Protein AF-A0A432P1X8-F1 (afdb_monomer)

Secondary structure (DSSP, 8-state):
-EEEEEEEGGGTEEEEEEEEEETTEEEEEEEEEEEEETTEEEEEEEES-TTTHHHHHHHHHHHHTT----

Organism: NCBI:txid2035448

Solvent-accessible surface area (backbone atoms only — not comparable to full-atom values): 4206 Å² total; per-residue (Å²): 126,51,76,49,75,50,77,38,72,95,76,54,32,36,38,40,38,33,48,46,79,53,94,93,51,82,81,35,50,38,36,40,38,41,30,72,44,90,99,48,70,43,74,49,79,46,57,71,46,78,90,53,30,68,62,51,51,50,52,54,51,38,43,75,73,68,46,82,82,128

Radius of gyration: 13.38 Å; Cα contacts (8 Å, |Δi|>4): 104; chains: 1; bounding box: 36×18×34 Å

Mean predicted aligned error: 7.95 Å

pLDDT: mean 76.03, std 10.82, range [51.91, 91.75]

Nearest PDB structures (foldseek):
  2k4v-assembly1_A  TM=4.622E-01  e=1.132E+00  Pseudomonas aeruginosa
  6pon-assembly1_B-2  TM=5.741E-01  e=2.315E+00  Streptococcus pneumoniae
  6lfd-assembly3_C  TM=5.242E-01  e=4.733E+00  Vibrio alginolyticus
  1fr5-assembly1_B  TM=5.410E-01  e=3.419E+00  Enterobacteria phage fr
  2lnj-assembly1_A  TM=3.884E-01  e=9.068E+00  Synechocystis sp. PCC 6803

Foldseek 3Di:
DDKDKDDPVVVQKIKIWDWDDDDPDGDWIWMWIWHDDVVRIDIDIDTPDPVCPVVVVVVVVCVVVVNPDD

Sequence (70 aa):
MQVDAQLYNELGYGEISQSMINVGIRNFYWKAKVERAGAGSKMTVYSGNTINNGAAIKRVSAWADGKQGC

Structure (mmCIF, N/CA/C/O backbone):
data_AF-A0A432P1X8-F1
#
_entry.id   AF-A0A432P1X8-F1
#
loop_
_atom_site.group_PDB
_atom_site.id
_atom_site.type_symbol
_atom_site.label_atom_id
_atom_site.label_alt_id
_atom_site.label_comp_id
_atom_site.label_asym_id
_atom_site.label_entity_id
_atom_site.label_seq_id
_atom_site.pdbx_PDB_ins_code
_atom_site.Cartn_x
_atom_site.Cartn_y
_atom_site.Cartn_z
_atom_site.occupancy
_atom_site.B_iso_or_equiv
_atom_site.auth_seq_id
_atom_site.auth_comp_id
_atom_site.auth_asym_id
_atom_site.auth_atom_id
_atom_site.pdbx_PDB_model_num
ATOM 1 N N . MET A 1 1 ? 10.426 -11.704 -8.175 1.00 65.75 1 MET A N 1
ATOM 2 C CA . MET A 1 1 ? 9.396 -10.851 -7.548 1.00 65.75 1 MET A CA 1
ATOM 3 C C . MET A 1 1 ? 9.220 -11.369 -6.140 1.00 65.75 1 MET A C 1
ATOM 5 O O . MET A 1 1 ? 8.946 -12.553 -6.008 1.00 65.75 1 MET A O 1
ATOM 9 N N . GLN A 1 2 ? 9.470 -10.542 -5.129 1.00 71.50 2 GLN A N 1
ATOM 10 C CA . GLN A 1 2 ? 9.335 -10.933 -3.725 1.00 71.50 2 GLN A CA 1
ATOM 11 C C . GLN A 1 2 ? 8.282 -10.036 -3.081 1.00 71.50 2 GLN A C 1
ATOM 13 O O . GLN A 1 2 ? 8.286 -8.825 -3.309 1.00 71.50 2 GLN A O 1
ATOM 18 N N . VAL A 1 3 ? 7.362 -10.656 -2.348 1.00 78.56 3 VAL A N 1
ATOM 19 C CA . VAL A 1 3 ? 6.306 -9.990 -1.588 1.00 78.56 3 VAL A CA 1
ATOM 20 C C . VAL A 1 3 ? 6.547 -10.316 -0.124 1.00 78.56 3 VAL A C 1
ATOM 22 O O . VAL A 1 3 ? 6.659 -11.487 0.227 1.00 78.56 3 VAL A O 1
ATOM 25 N N . ASP A 1 4 ? 6.607 -9.283 0.700 1.00 83.31 4 ASP A N 1
ATOM 26 C CA . ASP A 1 4 ? 6.769 -9.370 2.141 1.00 83.31 4 ASP A CA 1
ATOM 27 C C . ASP A 1 4 ? 5.551 -8.718 2.802 1.00 83.31 4 ASP A C 1
ATOM 29 O O . ASP A 1 4 ? 5.054 -7.689 2.340 1.00 83.31 4 ASP A O 1
ATOM 33 N N . ALA A 1 5 ? 5.052 -9.316 3.878 1.00 85.69 5 ALA A N 1
ATOM 34 C CA . ALA A 1 5 ? 3.943 -8.778 4.653 1.00 85.69 5 ALA A CA 1
ATOM 35 C C . ALA A 1 5 ? 4.338 -8.720 6.127 1.00 85.69 5 ALA A C 1
ATOM 37 O O . ALA A 1 5 ? 4.827 -9.704 6.679 1.00 85.69 5 ALA A O 1
ATOM 38 N N . GLN A 1 6 ? 4.114 -7.572 6.758 1.00 88.31 6 GLN A N 1
ATOM 39 C CA .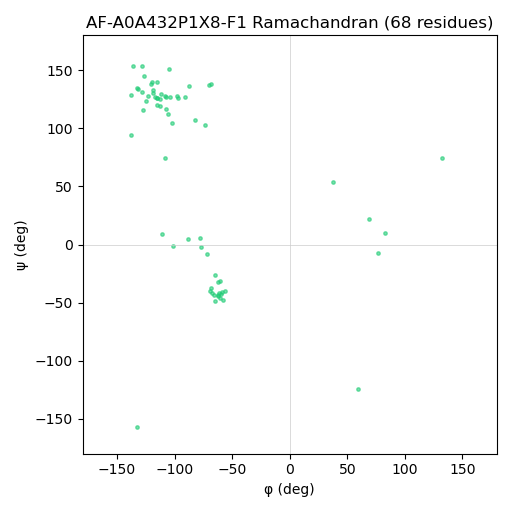 GLN A 1 6 ? 4.468 -7.322 8.149 1.00 88.31 6 GLN A CA 1
ATOM 40 C C . GLN A 1 6 ? 3.281 -6.705 8.888 1.00 88.31 6 GLN A C 1
ATOM 42 O O . GLN A 1 6 ? 2.655 -5.756 8.417 1.00 88.31 6 GLN A O 1
ATOM 47 N N . LEU A 1 7 ? 2.986 -7.229 10.077 1.00 87.88 7 LEU A N 1
ATOM 48 C CA . LEU A 1 7 ? 2.028 -6.628 11.001 1.00 87.88 7 LEU A CA 1
ATOM 49 C C . LEU A 1 7 ? 2.786 -5.814 12.048 1.00 87.88 7 LEU A C 1
ATOM 51 O O . LEU A 1 7 ? 3.693 -6.326 12.707 1.00 87.88 7 LEU A O 1
ATOM 55 N N . TYR A 1 8 ? 2.394 -4.554 12.208 1.00 88.00 8 TYR A N 1
ATOM 56 C CA . TYR A 1 8 ? 2.906 -3.644 13.225 1.00 88.00 8 TYR A CA 1
ATOM 57 C C . TYR A 1 8 ? 1.815 -3.428 14.270 1.00 88.00 8 TYR A C 1
ATOM 59 O O . TYR A 1 8 ? 1.160 -2.387 14.304 1.00 88.00 8 TYR A O 1
ATOM 67 N N . ASN A 1 9 ? 1.598 -4.442 15.110 1.00 84.44 9 ASN A N 1
ATOM 68 C CA . ASN A 1 9 ? 0.505 -4.462 16.089 1.00 84.44 9 ASN A CA 1
ATOM 69 C C . ASN A 1 9 ? 0.539 -3.253 17.034 1.00 84.44 9 ASN A C 1
ATOM 71 O O . ASN A 1 9 ? -0.500 -2.655 17.295 1.00 84.44 9 ASN A O 1
ATOM 75 N N . GLU A 1 10 ? 1.731 -2.851 17.480 1.00 87.75 10 GLU A N 1
ATOM 76 C CA . GLU A 1 10 ? 1.937 -1.692 18.361 1.00 87.75 10 GLU A CA 1
ATOM 77 C C . GLU A 1 10 ? 1.565 -0.359 17.697 1.00 87.75 10 GLU A C 1
ATOM 79 O O . GLU A 1 10 ? 1.192 0.594 18.374 1.00 87.75 10 GLU A O 1
ATOM 84 N N . LEU A 1 11 ? 1.634 -0.298 16.365 1.00 84.00 11 LEU A N 1
ATOM 85 C CA . LEU A 1 11 ? 1.312 0.888 15.572 1.00 84.00 11 LEU A CA 1
ATOM 86 C C . LEU A 1 11 ? -0.079 0.799 14.922 1.00 84.00 11 LEU A C 1
ATOM 88 O O . LEU A 1 11 ? -0.498 1.730 14.235 1.00 84.00 11 LEU A O 1
ATOM 92 N N . GLY A 1 12 ? -0.795 -0.314 15.115 1.00 85.31 12 GLY A N 1
ATOM 93 C CA . GLY A 1 12 ? -2.160 -0.515 14.631 1.00 85.31 12 GLY A CA 1
ATOM 94 C C . GLY A 1 12 ? -2.309 -0.643 13.110 1.00 85.31 12 GLY A C 1
ATOM 95 O O . GLY A 1 12 ? -3.403 -0.393 12.594 1.00 85.31 12 GLY A O 1
ATOM 96 N N . TYR A 1 13 ? -1.251 -1.016 12.379 1.00 90.25 13 TYR A N 1
ATOM 97 C CA . TYR A 1 13 ? -1.313 -1.182 10.923 1.00 90.25 13 TYR A CA 1
ATOM 98 C C . TYR A 1 13 ? -0.603 -2.442 10.422 1.00 90.25 13 TYR A C 1
ATOM 100 O O . TYR A 1 13 ? 0.335 -2.952 11.032 1.00 90.25 13 TYR A O 1
ATOM 108 N N . GLY A 1 14 ? -1.065 -2.934 9.277 1.00 88.75 14 GLY A N 1
ATOM 109 C CA . GLY A 1 14 ? -0.385 -3.944 8.478 1.00 88.75 14 GLY A CA 1
ATOM 110 C C . GLY A 1 14 ? 0.243 -3.314 7.244 1.00 88.75 14 GLY A C 1
ATOM 111 O O . GLY A 1 14 ? -0.249 -2.311 6.724 1.00 88.75 14 GLY A O 1
ATOM 112 N N . GLU A 1 15 ? 1.329 -3.900 6.769 1.00 87.88 15 GLU A N 1
ATOM 113 C CA . GLU A 1 15 ? 2.028 -3.455 5.576 1.00 87.88 15 GLU A CA 1
ATOM 114 C C . GLU A 1 15 ? 2.324 -4.636 4.656 1.00 87.88 15 GLU A C 1
ATOM 116 O O . GLU A 1 15 ? 2.802 -5.675 5.101 1.00 87.88 15 GLU A O 1
ATOM 121 N N . ILE A 1 16 ? 2.065 -4.458 3.365 1.00 86.94 16 ILE A N 1
ATOM 122 C CA . ILE A 1 16 ? 2.485 -5.373 2.308 1.00 86.94 16 ILE A CA 1
ATOM 123 C C . ILE A 1 16 ? 3.462 -4.611 1.429 1.00 86.94 16 ILE A C 1
ATOM 125 O O . ILE A 1 16 ? 3.129 -3.541 0.926 1.00 86.94 16 ILE A O 1
ATOM 129 N N . SER A 1 17 ? 4.649 -5.165 1.229 1.00 83.12 17 SER A N 1
ATOM 130 C CA . SER A 1 17 ? 5.687 -4.606 0.378 1.00 83.12 17 SER A CA 1
ATOM 131 C C . SER A 1 17 ? 6.030 -5.591 -0.733 1.00 83.12 17 SER A C 1
ATOM 133 O O . SER A 1 17 ? 6.144 -6.789 -0.510 1.00 83.12 17 SER A O 1
ATOM 135 N N . GLN A 1 18 ? 6.211 -5.094 -1.949 1.00 78.25 18 GLN A N 1
ATOM 136 C CA . GLN A 1 18 ? 6.629 -5.890 -3.093 1.00 78.25 18 GLN A CA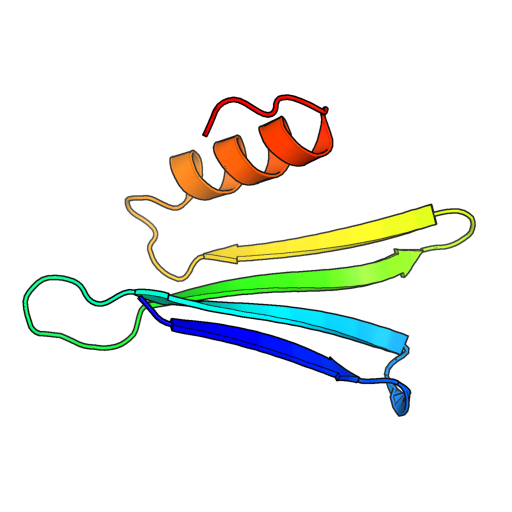 1
ATOM 137 C C . GLN A 1 18 ? 7.879 -5.273 -3.704 1.00 78.25 18 GLN A C 1
ATOM 139 O O . GLN A 1 18 ? 7.868 -4.111 -4.122 1.00 78.25 18 GLN A O 1
ATOM 144 N N . SER A 1 19 ? 8.940 -6.074 -3.795 1.00 73.88 19 SER A N 1
ATOM 145 C CA . SER A 1 19 ? 10.155 -5.702 -4.506 1.00 73.88 19 SER A CA 1
ATOM 146 C C . SER A 1 19 ? 10.085 -6.147 -5.969 1.00 73.88 19 SER A C 1
ATOM 148 O O . SER A 1 19 ? 9.823 -7.311 -6.310 1.00 73.88 19 SER A O 1
ATOM 150 N N . MET A 1 20 ? 10.319 -5.188 -6.861 1.00 70.12 20 MET A N 1
ATOM 151 C CA . MET A 1 20 ? 10.408 -5.411 -8.301 1.00 70.12 20 MET A CA 1
ATOM 152 C C . MET A 1 20 ? 11.825 -5.091 -8.783 1.00 70.12 20 MET A C 1
ATOM 154 O O . MET A 1 20 ? 12.446 -4.124 -8.340 1.00 70.12 20 MET A O 1
ATOM 158 N N . ILE A 1 21 ? 12.340 -5.918 -9.692 1.00 63.91 21 ILE A N 1
ATOM 159 C CA . ILE A 1 21 ? 13.642 -5.723 -10.338 1.00 63.91 21 ILE A CA 1
ATOM 160 C C . ILE A 1 21 ? 13.367 -5.211 -11.750 1.00 63.91 21 ILE A C 1
ATOM 162 O O . ILE A 1 21 ? 12.610 -5.850 -12.479 1.00 63.91 21 ILE A O 1
ATOM 166 N N . ASN A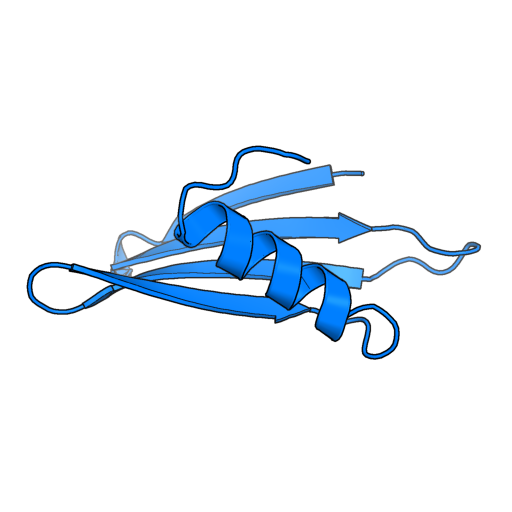 1 22 ? 13.977 -4.088 -12.136 1.00 58.88 22 ASN A N 1
ATOM 167 C CA . ASN A 1 22 ? 13.931 -3.585 -13.507 1.00 58.88 22 ASN A CA 1
ATOM 168 C C . ASN A 1 22 ? 15.360 -3.421 -14.047 1.00 58.88 22 ASN A C 1
ATOM 170 O O . ASN A 1 22 ? 16.192 -2.802 -13.393 1.00 58.88 22 ASN A O 1
ATOM 174 N N . VAL A 1 23 ? 15.635 -3.998 -15.220 1.00 57.25 23 VAL A N 1
ATOM 175 C CA . VAL A 1 23 ? 16.876 -3.853 -16.018 1.00 57.25 23 VAL A CA 1
ATOM 176 C C . VAL A 1 23 ? 18.184 -3.781 -15.201 1.00 57.25 23 VAL A C 1
ATOM 178 O O . VAL A 1 23 ? 18.967 -2.846 -15.325 1.00 57.25 23 VAL A O 1
ATOM 181 N N . GLY A 1 24 ? 18.435 -4.762 -14.331 1.00 56.38 24 GLY A N 1
ATOM 182 C CA . GLY A 1 24 ? 19.730 -4.901 -13.642 1.00 56.38 24 GLY A CA 1
ATOM 183 C C . GLY A 1 24 ? 19.994 -3.933 -12.478 1.00 56.38 24 GLY A C 1
ATOM 184 O O . GLY A 1 24 ? 20.948 -4.151 -11.736 1.00 56.38 24 GLY A O 1
ATOM 185 N N . ILE A 1 25 ? 19.133 -2.937 -12.243 1.00 55.25 25 ILE A N 1
ATOM 186 C CA . ILE A 1 25 ? 19.202 -2.050 -11.075 1.00 55.25 25 ILE A CA 1
ATOM 187 C C . ILE A 1 25 ? 18.085 -2.456 -10.108 1.00 55.25 25 ILE A C 1
ATOM 189 O O . ILE A 1 25 ? 16.889 -2.347 -10.392 1.00 55.25 25 ILE A O 1
ATOM 193 N N . ARG A 1 26 ? 18.482 -2.995 -8.951 1.00 54.62 26 ARG A N 1
ATOM 194 C CA . ARG A 1 26 ? 17.556 -3.308 -7.858 1.00 54.62 26 ARG A CA 1
ATOM 195 C C . ARG A 1 26 ? 17.052 -2.010 -7.229 1.00 54.62 26 ARG A C 1
ATOM 197 O O . ARG A 1 26 ? 17.862 -1.132 -6.952 1.00 54.62 26 ARG A O 1
ATOM 204 N N . ASN A 1 27 ? 15.745 -1.985 -6.944 1.00 57.62 27 ASN A N 1
ATOM 205 C CA . ASN A 1 27 ? 15.065 -1.320 -5.816 1.00 57.62 27 ASN A CA 1
ATOM 206 C C . ASN A 1 27 ? 13.844 -0.503 -6.257 1.00 57.62 27 ASN A C 1
ATOM 208 O O . ASN A 1 27 ? 13.858 0.723 -6.226 1.00 57.62 27 ASN A O 1
ATOM 212 N N . PHE A 1 28 ? 12.747 -1.186 -6.591 1.00 62.88 28 PHE A N 1
ATOM 213 C CA . PHE A 1 28 ? 11.423 -0.564 -6.569 1.00 62.88 28 PHE A CA 1
ATOM 214 C C . PHE A 1 28 ? 10.580 -1.250 -5.508 1.00 62.88 28 PHE A C 1
ATOM 216 O O . PHE A 1 28 ? 10.439 -2.473 -5.53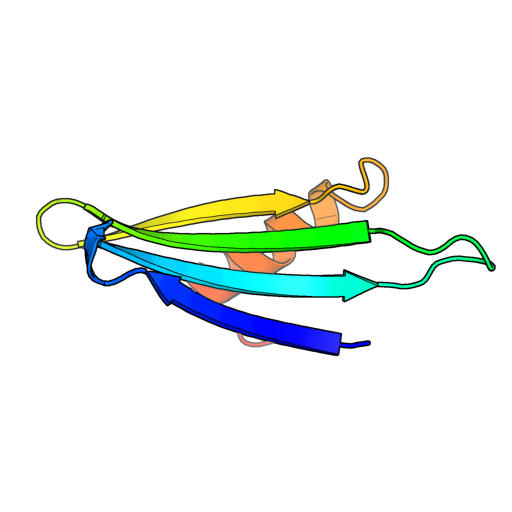4 1.00 62.88 28 PHE A O 1
ATOM 223 N N . TYR A 1 29 ? 10.026 -0.448 -4.604 1.00 66.44 29 TYR A N 1
ATOM 224 C CA . TYR A 1 29 ? 9.103 -0.895 -3.575 1.00 66.44 29 TYR A CA 1
ATOM 225 C C . TYR A 1 29 ? 7.708 -0.394 -3.944 1.00 66.44 29 TYR A C 1
ATOM 227 O O . TYR A 1 29 ? 7.473 0.815 -4.045 1.00 66.44 29 TYR A O 1
ATOM 235 N N . TRP A 1 30 ? 6.796 -1.327 -4.194 1.00 77.44 30 TRP A N 1
ATOM 236 C CA . TRP A 1 30 ? 5.376 -1.064 -4.001 1.00 77.44 30 TRP A CA 1
ATOM 237 C C . TRP A 1 30 ? 5.056 -1.383 -2.547 1.00 77.44 30 TRP A C 1
ATOM 239 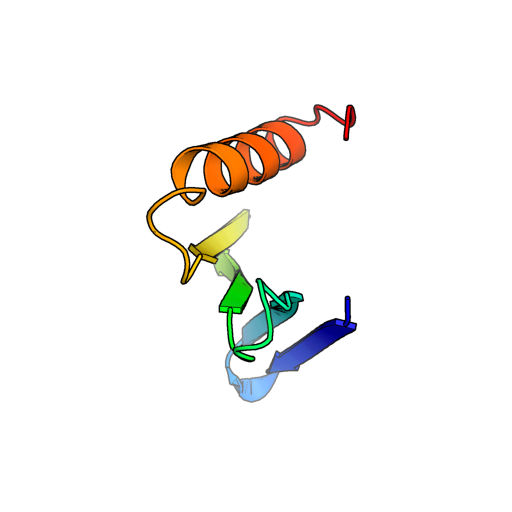O O . TRP A 1 30 ? 5.543 -2.385 -2.029 1.00 77.44 30 TRP A O 1
ATOM 249 N N . LYS A 1 31 ? 4.282 -0.532 -1.883 1.00 82.00 31 LYS A N 1
ATOM 250 C CA . LYS A 1 31 ? 3.902 -0.710 -0.485 1.00 82.00 31 LYS A CA 1
ATOM 251 C C . LYS A 1 31 ? 2.435 -0.353 -0.306 1.00 82.00 31 LYS A C 1
ATOM 253 O O . LYS A 1 31 ? 2.027 0.741 -0.686 1.00 82.00 31 LYS A O 1
ATOM 258 N N . ALA A 1 32 ? 1.665 -1.233 0.314 1.00 85.44 32 ALA A N 1
ATOM 259 C CA . ALA A 1 32 ? 0.331 -0.937 0.812 1.00 85.44 32 ALA A CA 1
ATOM 260 C C . ALA A 1 32 ? 0.336 -0.997 2.336 1.00 85.44 32 ALA A C 1
ATOM 262 O O . ALA A 1 32 ? 0.605 -2.041 2.923 1.00 85.44 32 ALA A O 1
ATOM 263 N N . LYS A 1 33 ? 0.012 0.128 2.970 1.00 89.31 33 LYS A N 1
ATOM 264 C CA . LYS A 1 33 ? -0.253 0.226 4.403 1.00 89.31 33 LYS A CA 1
ATOM 265 C C . LYS A 1 33 ? -1.759 0.161 4.616 1.00 89.31 33 LYS A C 1
ATOM 267 O O . LYS A 1 33 ? -2.477 0.973 4.038 1.00 89.31 33 LYS A O 1
ATOM 272 N N . VAL A 1 34 ? -2.231 -0.754 5.452 1.00 88.81 34 VAL A N 1
ATOM 273 C CA . VAL A 1 34 ? -3.639 -0.858 5.849 1.00 88.81 34 VAL A CA 1
ATOM 274 C C . VAL A 1 34 ? -3.746 -0.578 7.340 1.00 88.81 34 VAL A C 1
ATOM 276 O O . VAL A 1 34 ? -3.147 -1.272 8.157 1.00 88.81 34 VAL A O 1
ATOM 279 N N . GLU A 1 35 ? -4.511 0.446 7.695 1.00 91.75 35 GLU A N 1
ATOM 280 C CA . GLU A 1 35 ? -4.729 0.880 9.074 1.00 91.75 35 GLU A CA 1
ATOM 281 C C . GLU A 1 35 ? -6.225 1.004 9.376 1.00 91.75 35 GLU A C 1
ATOM 283 O O . GLU A 1 35 ? -7.042 1.215 8.473 1.00 91.75 35 GLU A O 1
ATOM 288 N N . ARG A 1 36 ? -6.613 0.860 10.647 1.00 85.00 36 ARG A N 1
ATOM 289 C CA . ARG A 1 36 ? -8.007 1.098 11.049 1.00 85.00 36 ARG A CA 1
ATOM 290 C C . ARG A 1 36 ? -8.346 2.582 10.926 1.00 85.00 36 ARG A C 1
ATOM 292 O O . ARG A 1 36 ? -7.563 3.437 11.324 1.00 85.00 36 ARG A O 1
ATOM 299 N N . ALA A 1 37 ? -9.536 2.881 10.414 1.00 86.94 37 ALA A N 1
ATOM 300 C 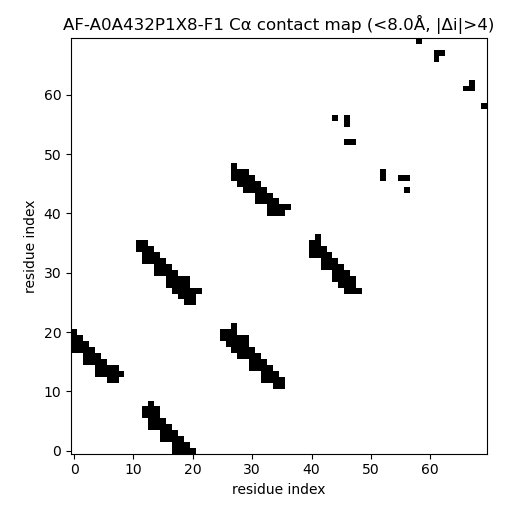CA . ALA A 1 37 ? -10.047 4.240 10.279 1.00 86.94 37 ALA A CA 1
ATOM 301 C C . ALA A 1 37 ? -11.528 4.278 10.680 1.00 86.94 37 ALA A C 1
ATOM 303 O O . ALA A 1 37 ? -12.413 3.993 9.873 1.00 86.94 37 ALA A O 1
ATOM 304 N N . GLY A 1 38 ? -11.796 4.604 11.949 1.00 85.56 38 GLY A N 1
ATOM 305 C CA . GLY A 1 38 ? -13.152 4.608 12.506 1.00 85.56 38 GLY A CA 1
ATOM 306 C C . GLY A 1 38 ? -13.820 3.233 12.401 1.00 85.56 38 GLY A C 1
ATOM 307 O O . GLY A 1 38 ? -13.261 2.236 12.853 1.00 85.56 38 GLY A O 1
ATOM 308 N N . ALA A 1 39 ? -15.000 3.182 11.778 1.00 87.56 39 ALA A N 1
ATOM 309 C CA . ALA A 1 39 ? -15.737 1.942 11.520 1.00 87.56 39 ALA A CA 1
ATOM 310 C C . ALA A 1 39 ? -15.188 1.116 10.334 1.00 87.56 39 ALA A C 1
ATOM 312 O O . ALA A 1 39 ? -15.721 0.049 10.041 1.00 87.56 39 ALA A O 1
ATOM 313 N N . GLY A 1 40 ? -14.149 1.596 9.640 1.00 84.12 40 GLY A N 1
ATOM 314 C CA . GLY A 1 40 ? -13.590 0.955 8.450 1.00 84.12 40 GLY A CA 1
ATOM 315 C C . GLY A 1 40 ? -12.066 0.831 8.470 1.00 84.12 40 GLY A C 1
ATOM 316 O O . GLY A 1 40 ? -11.410 0.834 9.516 1.00 84.12 40 GLY A O 1
ATOM 317 N N . SER A 1 41 ? -11.485 0.706 7.280 1.00 83.12 41 SER A N 1
ATOM 318 C CA . SER A 1 41 ? -10.038 0.640 7.071 1.00 83.12 41 SER A CA 1
ATOM 319 C C . SER A 1 41 ? -9.605 1.688 6.057 1.00 83.12 41 SER A C 1
ATOM 321 O O . SER A 1 41 ? -10.321 1.980 5.101 1.00 83.12 41 SER A O 1
ATOM 323 N N . LYS A 1 42 ? -8.415 2.246 6.259 1.00 87.44 42 LYS A N 1
ATOM 324 C CA . LYS A 1 42 ? -7.742 3.123 5.309 1.00 87.44 42 LYS A CA 1
ATOM 325 C C . LYS A 1 42 ? -6.561 2.369 4.720 1.00 87.44 42 LYS A C 1
ATOM 327 O O . LYS A 1 42 ? -5.723 1.856 5.456 1.00 87.44 42 LYS A O 1
ATOM 332 N N . MET A 1 43 ? -6.490 2.331 3.395 1.00 86.50 43 MET A N 1
ATOM 333 C CA . MET A 1 43 ? -5.337 1.810 2.674 1.00 86.50 43 MET A CA 1
ATOM 334 C C . MET A 1 43 ? -4.564 2.969 2.048 1.00 86.50 43 MET A C 1
ATOM 336 O O . MET A 1 43 ? -5.137 3.777 1.320 1.00 86.50 43 MET A O 1
ATOM 340 N N . THR A 1 44 ? -3.264 3.041 2.320 1.00 86.75 44 THR A N 1
ATOM 341 C CA . THR A 1 44 ? -2.347 3.987 1.680 1.00 86.75 44 THR A CA 1
ATOM 342 C C . THR A 1 44 ? -1.372 3.213 0.808 1.00 86.75 44 THR A C 1
ATOM 344 O O . THR A 1 44 ? -0.701 2.301 1.288 1.00 86.75 44 THR A O 1
ATOM 347 N N . VAL A 1 45 ? -1.298 3.570 -0.472 1.00 81.56 45 VAL A N 1
ATOM 348 C CA . VAL A 1 45 ? -0.469 2.880 -1.464 1.00 81.56 45 VAL A CA 1
ATOM 349 C C . VAL A 1 45 ? 0.671 3.793 -1.890 1.00 81.56 45 VAL A C 1
ATOM 351 O O . VAL A 1 45 ? 0.446 4.935 -2.282 1.00 81.56 45 VAL A O 1
ATOM 354 N N . TYR A 1 46 ? 1.888 3.267 -1.852 1.00 78.00 46 TYR A N 1
ATOM 355 C CA . TYR A 1 46 ? 3.099 3.931 -2.309 1.00 78.00 46 TYR A CA 1
ATOM 356 C C . TYR A 1 46 ? 3.709 3.115 -3.447 1.00 78.00 46 TYR A C 1
ATOM 358 O O . TYR A 1 46 ? 3.896 1.906 -3.323 1.00 78.00 46 TYR A O 1
ATOM 366 N N . SER A 1 47 ? 4.035 3.772 -4.559 1.00 74.31 47 SER A N 1
ATOM 367 C CA . SER A 1 47 ? 4.744 3.156 -5.681 1.00 74.31 47 SER A CA 1
ATOM 368 C C . SER A 1 47 ? 5.955 4.008 -6.027 1.00 74.31 47 SER A C 1
ATOM 370 O O . SER A 1 47 ? 5.812 5.157 -6.442 1.00 74.31 47 SER A O 1
ATOM 372 N N . GLY A 1 48 ? 7.154 3.449 -5.847 1.00 69.50 48 GLY A N 1
ATOM 373 C CA . GLY A 1 48 ? 8.410 4.158 -6.116 1.00 69.50 48 GLY A CA 1
ATOM 374 C C . GLY A 1 48 ? 8.726 4.380 -7.602 1.00 69.50 48 GLY A C 1
ATOM 375 O O . GLY A 1 48 ? 9.674 5.092 -7.913 1.00 69.50 48 GLY A O 1
ATOM 376 N N . ASN A 1 49 ? 7.965 3.790 -8.532 1.00 64.31 49 ASN A N 1
ATOM 377 C CA . ASN A 1 49 ? 8.163 3.984 -9.971 1.00 64.31 49 ASN A CA 1
ATOM 378 C C . ASN A 1 49 ? 7.122 4.970 -10.520 1.00 64.31 49 ASN A C 1
ATOM 380 O O . ASN A 1 49 ? 5.973 4.587 -10.725 1.00 64.31 49 ASN A O 1
ATOM 384 N N . THR A 1 50 ? 7.524 6.213 -10.802 1.00 56.91 50 THR A N 1
ATOM 385 C CA . THR A 1 50 ? 6.653 7.261 -11.370 1.00 56.91 50 THR A CA 1
ATOM 386 C C . THR A 1 50 ? 6.074 6.893 -12.739 1.00 56.91 50 THR A C 1
ATOM 388 O O . THR A 1 50 ? 4.934 7.259 -13.015 1.00 56.91 50 THR A O 1
ATOM 391 N N . ILE A 1 51 ? 6.790 6.110 -13.558 1.00 60.03 51 ILE A N 1
ATOM 392 C CA . ILE A 1 51 ? 6.370 5.722 -14.920 1.00 60.03 51 ILE A CA 1
ATOM 393 C C . ILE A 1 51 ? 5.167 4.775 -14.885 1.00 60.03 51 ILE A C 1
ATOM 395 O O . ILE A 1 51 ? 4.268 4.887 -15.713 1.00 60.03 51 ILE A O 1
ATOM 399 N N . ASN A 1 52 ? 5.120 3.861 -13.910 1.00 61.22 52 ASN A N 1
ATOM 400 C CA . ASN A 1 52 ? 4.040 2.874 -13.788 1.00 61.22 52 ASN A CA 1
ATOM 401 C C . ASN A 1 52 ? 3.127 3.118 -12.573 1.00 61.22 52 ASN A C 1
ATOM 403 O O . ASN A 1 52 ? 2.281 2.283 -12.247 1.00 61.22 52 ASN A O 1
ATOM 407 N N . ASN A 1 53 ? 3.284 4.265 -11.900 1.00 65.88 53 ASN A N 1
ATOM 408 C CA . ASN A 1 53 ? 2.528 4.626 -10.702 1.00 65.88 53 ASN A CA 1
ATOM 409 C C . ASN A 1 53 ? 1.023 4.682 -10.990 1.00 65.88 53 ASN A C 1
ATOM 411 O O . ASN A 1 53 ? 0.227 4.076 -10.279 1.00 65.88 53 ASN A O 1
ATOM 415 N N . GLY A 1 54 ? 0.641 5.323 -12.099 1.00 69.56 54 GLY A N 1
ATOM 416 C CA . GLY A 1 54 ? -0.761 5.433 -12.504 1.00 69.56 54 GLY A CA 1
ATOM 417 C C . GLY A 1 54 ? -1.425 4.072 -12.738 1.00 69.56 54 GLY A C 1
ATOM 418 O O . GLY A 1 54 ? -2.538 3.842 -12.271 1.00 69.56 54 GLY A O 1
ATOM 419 N N . ALA A 1 55 ? -0.734 3.138 -13.400 1.00 74.25 55 ALA A N 1
ATOM 420 C CA . ALA A 1 55 ? -1.255 1.790 -13.635 1.00 74.25 55 ALA A CA 1
ATOM 421 C C . ALA A 1 55 ? -1.339 0.965 -12.340 1.00 74.25 55 ALA A C 1
ATOM 423 O O . ALA A 1 55 ? -2.323 0.257 -12.129 1.00 74.25 55 ALA A O 1
ATOM 424 N N . ALA A 1 56 ? -0.341 1.083 -11.458 1.00 72.38 56 ALA A N 1
ATOM 425 C CA . ALA A 1 56 ? -0.330 0.404 -10.165 1.00 72.38 56 ALA A CA 1
ATOM 426 C C . ALA A 1 56 ? -1.464 0.899 -9.254 1.00 72.38 56 ALA A C 1
ATOM 428 O O . ALA A 1 56 ? -2.229 0.084 -8.744 1.00 72.38 56 ALA A O 1
ATOM 429 N N . ILE A 1 57 ? -1.631 2.220 -9.114 1.00 73.94 57 ILE A N 1
ATOM 430 C CA . ILE A 1 57 ? -2.743 2.817 -8.361 1.00 73.94 57 ILE A CA 1
ATOM 431 C C . ILE A 1 57 ? -4.076 2.360 -8.951 1.00 73.94 57 ILE A C 1
ATOM 433 O O . ILE A 1 57 ? -4.929 1.876 -8.216 1.00 73.94 57 ILE A O 1
ATOM 437 N N . LYS A 1 58 ? -4.238 2.423 -10.280 1.00 78.38 58 LYS A N 1
ATOM 438 C CA . LYS A 1 58 ? -5.477 2.006 -10.949 1.00 78.38 58 LYS A CA 1
ATOM 439 C C . LYS A 1 58 ? -5.826 0.542 -10.680 1.00 78.38 58 LYS A C 1
ATOM 441 O O . LYS A 1 58 ? -6.994 0.245 -10.452 1.00 78.38 58 LYS A O 1
ATOM 446 N N . ARG A 1 59 ? -4.844 -0.366 -10.686 1.00 75.69 59 ARG A N 1
ATOM 447 C CA . ARG A 1 59 ? -5.059 -1.785 -10.352 1.00 75.69 59 ARG A CA 1
ATOM 448 C C . ARG A 1 59 ? -5.464 -1.978 -8.895 1.00 75.69 59 ARG A C 1
ATOM 450 O O . ARG A 1 59 ? -6.397 -2.725 -8.631 1.00 75.69 59 ARG A O 1
ATOM 457 N N . VAL A 1 60 ? -4.813 -1.283 -7.963 1.00 73.38 60 VAL A N 1
ATOM 458 C CA . VAL A 1 60 ? -5.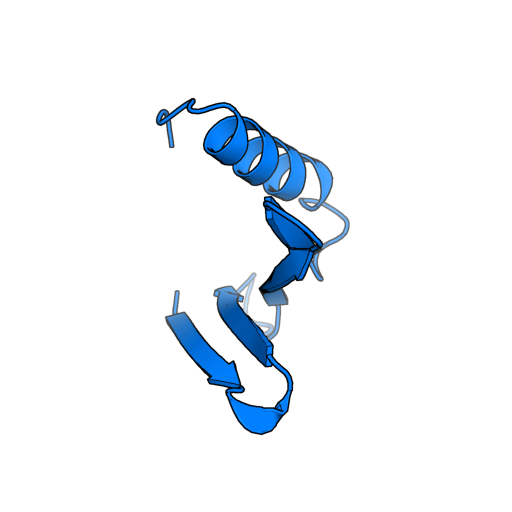140 -1.397 -6.534 1.00 73.38 60 VAL A CA 1
ATOM 459 C C . VAL A 1 60 ? -6.521 -0.815 -6.228 1.00 73.38 60 VAL A C 1
ATOM 461 O O . VAL A 1 60 ? -7.297 -1.441 -5.512 1.00 73.38 60 VAL A O 1
ATOM 464 N N . SER A 1 61 ? -6.867 0.334 -6.813 1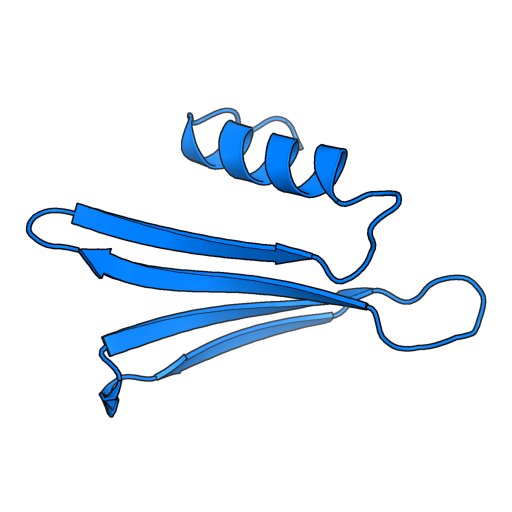.00 76.19 61 SER A N 1
ATOM 465 C CA . SER A 1 61 ? -8.216 0.901 -6.720 1.00 76.19 61 SER A CA 1
ATOM 466 C C . SER A 1 61 ? -9.260 -0.026 -7.344 1.00 76.19 61 SER A C 1
ATOM 468 O O . SER A 1 61 ? -10.281 -0.287 -6.724 1.00 76.19 61 SER A O 1
ATOM 470 N N . ALA A 1 62 ? -8.988 -0.597 -8.522 1.00 77.62 62 ALA A N 1
ATOM 471 C CA . ALA A 1 62 ? -9.896 -1.548 -9.161 1.00 77.62 62 ALA A CA 1
ATOM 472 C C . ALA A 1 62 ? -10.123 -2.803 -8.303 1.00 77.62 62 ALA A C 1
ATOM 474 O O . ALA A 1 62 ? -11.262 -3.248 -8.179 1.00 77.62 62 ALA A O 1
ATOM 475 N N . TRP A 1 63 ? -9.071 -3.343 -7.682 1.00 76.44 63 TRP A N 1
ATOM 476 C CA . TRP A 1 63 ? -9.191 -4.448 -6.732 1.00 76.44 63 TRP A CA 1
ATOM 477 C C . TRP A 1 63 ? -10.033 -4.061 -5.509 1.00 76.44 63 TRP A C 1
ATOM 47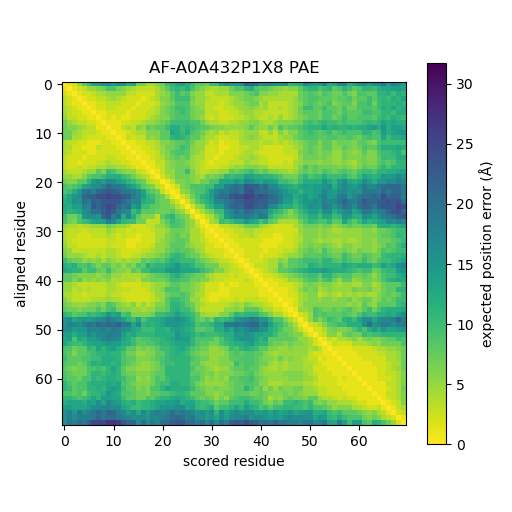9 O O . TRP A 1 63 ? -10.908 -4.829 -5.112 1.00 76.44 63 TRP A O 1
ATOM 489 N N . ALA A 1 64 ? -9.822 -2.863 -4.950 1.00 72.12 64 ALA A N 1
ATOM 490 C CA . ALA A 1 64 ? -10.619 -2.351 -3.834 1.00 72.12 64 ALA A CA 1
ATOM 491 C C . ALA A 1 64 ? -12.106 -2.176 -4.203 1.00 72.12 64 ALA A C 1
ATOM 493 O O . ALA A 1 64 ? -12.973 -2.424 -3.371 1.00 72.12 64 ALA A O 1
ATOM 494 N N . ASP A 1 65 ? -12.399 -1.849 -5.465 1.00 80.62 65 ASP A N 1
ATOM 495 C CA . ASP A 1 65 ? -13.755 -1.805 -6.031 1.00 80.62 65 ASP A CA 1
ATOM 496 C C . ASP A 1 65 ? -14.321 -3.204 -6.370 1.00 80.62 65 ASP A C 1
ATOM 498 O O . ASP A 1 65 ? -15.384 -3.321 -6.983 1.00 80.62 65 ASP A O 1
ATOM 502 N N . GLY A 1 66 ? -13.612 -4.285 -6.026 1.00 78.50 66 GLY A N 1
ATOM 503 C CA . GLY A 1 66 ? -14.040 -5.667 -6.251 1.00 78.50 66 GLY A CA 1
ATOM 504 C C . GLY A 1 66 ? -13.758 -6.218 -7.653 1.00 78.50 66 GLY A C 1
ATOM 505 O O . GLY A 1 66 ? -14.226 -7.307 -7.988 1.00 78.50 66 GLY A O 1
ATOM 506 N N . LYS A 1 67 ? -12.985 -5.518 -8.493 1.00 78.19 67 LYS A N 1
ATOM 507 C CA . LYS A 1 67 ? -12.596 -6.009 -9.825 1.00 78.19 67 LYS A CA 1
ATOM 508 C C . LYS A 1 67 ? -11.395 -6.947 -9.692 1.00 78.19 67 LYS A C 1
ATOM 510 O O . LYS A 1 67 ? -10.274 -6.508 -9.466 1.00 78.19 67 LYS A O 1
ATOM 515 N N . GLN A 1 68 ? -11.637 -8.245 -9.860 1.00 67.94 68 GLN A N 1
ATOM 516 C CA . GLN A 1 68 ? -10.636 -9.310 -9.685 1.00 67.94 68 GLN A CA 1
ATOM 517 C C . GLN A 1 68 ? -9.825 -9.639 -10.955 1.00 67.94 68 GLN A C 1
ATOM 519 O O . GLN A 1 68 ? -9.048 -10.589 -10.957 1.00 67.94 68 GLN A O 1
ATOM 524 N N . GLY A 1 69 ? -10.010 -8.892 -12.048 1.00 62.31 69 GLY A N 1
ATOM 525 C CA . GLY A 1 69 ? -9.227 -9.075 -13.273 1.00 62.31 69 GLY A CA 1
ATOM 526 C C . GLY A 1 69 ? -7.809 -8.535 -13.096 1.00 62.31 69 GLY A C 1
ATOM 527 O O . GLY A 1 69 ? -7.624 -7.317 -13.107 1.00 62.31 69 GLY A O 1
ATOM 528 N N . CYS A 1 70 ? -6.845 -9.436 -12.900 1.00 51.91 70 CYS A N 1
ATOM 529 C CA . CYS A 1 70 ? -5.415 -9.136 -12.776 1.00 51.91 70 CYS A CA 1
ATOM 530 C C . CYS A 1 70 ? -4.793 -8.676 -14.104 1.00 51.91 70 CYS A C 1
ATOM 532 O O . CYS A 1 70 ? -4.996 -9.383 -15.116 1.00 51.91 70 CYS A O 1
#